Protein AF-A0A6M3L999-F1 (afdb_monomer_lite)

Radius of gyration: 20.75 Å; chains: 1; bounding box: 39×23×71 Å

Secondary structure (DSSP, 8-state):
--PPPHHHHHHHHHHHHHHHHT-------SS--TT-EEEEE-SS-EEEEEEEEEETTEEEEPTTT-EEEEE-SSHHHHHHH---SEEEE-SS-EEEEGGG--EEEE--S----S--

Sequence (116 aa):
MFSLSEETKNNLITSILQDTLSKPSNKTHPYFVVGKSYFFRNITFHLIGTIAAIDENGITLQAGTVSYVANSGRFMQSIDDGILNEVEPVKTSAYINLNALVDAFEWCHPLPRKQQ

Structure (mmCIF, N/CA/C/O backbone):
data_AF-A0A6M3L999-F1
#
_entry.id   AF-A0A6M3L999-F1
#
loop_
_atom_site.group_PDB
_atom_site.id
_atom_site.type_symbol
_atom_site.label_atom_id
_atom_site.label_alt_id
_atom_site.label_comp_id
_atom_site.label_asym_id
_atom_site.label_entity_id
_atom_site.label_seq_id
_atom_site.pdbx_PDB_ins_code
_atom_site.Cartn_x
_atom_site.Cartn_y
_atom_site.Cartn_z
_atom_site.occupancy
_atom_site.B_iso_or_equiv
_atom_site.auth_seq_id
_atom_site.auth_comp_id
_atom_site.auth_asym_id
_atom_site.auth_atom_id
_atom_site.pdbx_PDB_model_num
ATOM 1 N N . MET A 1 1 ? -9.825 4.143 55.193 1.00 55.12 1 MET A N 1
ATOM 2 C CA . MET A 1 1 ? -9.974 3.221 54.047 1.00 55.12 1 MET A CA 1
ATOM 3 C C . MET A 1 1 ? -11.283 3.594 53.367 1.00 55.12 1 MET A C 1
ATOM 5 O O . MET A 1 1 ? -12.321 3.420 53.986 1.00 55.12 1 MET A O 1
ATOM 9 N N . PHE A 1 2 ? -11.254 4.241 52.199 1.00 62.12 2 PHE A N 1
ATOM 10 C CA . PHE A 1 2 ? -12.486 4.643 51.508 1.00 62.12 2 PHE A CA 1
ATOM 11 C C . PHE A 1 2 ? -13.043 3.434 50.748 1.00 62.12 2 PHE A C 1
ATOM 13 O O . PHE A 1 2 ? -12.422 2.979 49.791 1.00 62.12 2 PHE A O 1
ATOM 20 N N . SER A 1 3 ? -14.180 2.888 51.190 1.00 78.88 3 SER A N 1
ATOM 21 C CA . SER A 1 3 ? -14.921 1.887 50.420 1.00 78.88 3 SER A CA 1
ATOM 22 C C . SER A 1 3 ? -15.878 2.596 49.471 1.00 78.88 3 SER A C 1
ATOM 24 O O . SER A 1 3 ? -16.723 3.376 49.909 1.00 78.88 3 SER A O 1
ATOM 26 N N . LEU A 1 4 ? -15.759 2.318 48.178 1.00 82.50 4 LEU A N 1
ATOM 27 C CA . LEU A 1 4 ? -16.751 2.751 47.199 1.00 82.50 4 LEU A CA 1
ATOM 28 C C . LEU A 1 4 ? -18.099 2.082 47.492 1.00 82.50 4 LEU A C 1
ATOM 30 O O . LEU A 1 4 ? -18.128 0.927 47.932 1.00 82.50 4 LEU A O 1
ATOM 34 N N . SER A 1 5 ? -19.196 2.792 47.220 1.00 89.88 5 SER A N 1
ATOM 35 C CA . SER A 1 5 ? -20.529 2.190 47.230 1.00 89.88 5 SER A CA 1
ATOM 36 C C . SER A 1 5 ? -20.623 1.110 46.149 1.00 89.88 5 SER A C 1
ATOM 38 O O . SER A 1 5 ? -19.939 1.171 45.123 1.00 89.88 5 SER A O 1
ATOM 40 N N . GLU A 1 6 ? -21.480 0.118 46.376 1.00 90.25 6 GLU A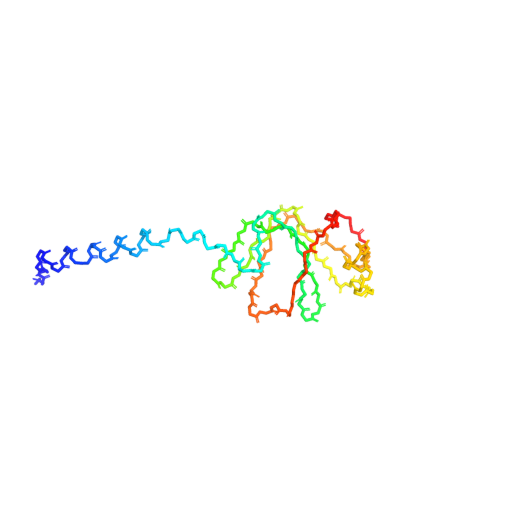 N 1
ATOM 41 C CA . GLU A 1 6 ? -21.744 -0.939 45.391 1.00 90.25 6 GLU A CA 1
ATOM 42 C C . GLU A 1 6 ? -22.253 -0.365 44.063 1.00 90.25 6 GLU A C 1
ATOM 44 O O . GLU A 1 6 ? -21.863 -0.823 42.995 1.00 90.25 6 GLU A O 1
ATOM 49 N N . GLU A 1 7 ? -23.030 0.715 44.116 1.00 90.69 7 GLU A N 1
ATOM 50 C CA . GLU A 1 7 ? -23.482 1.442 42.929 1.00 90.69 7 GLU A CA 1
ATOM 51 C C . GLU A 1 7 ? -22.311 2.014 42.117 1.00 90.69 7 GLU A C 1
ATOM 53 O O . GLU A 1 7 ? -22.235 1.808 40.906 1.00 90.69 7 GLU A O 1
ATOM 58 N N . THR A 1 8 ? -21.338 2.652 42.775 1.00 90.69 8 THR A N 1
ATOM 59 C CA . THR A 1 8 ? -20.157 3.194 42.089 1.00 90.69 8 THR A CA 1
ATOM 60 C C . THR A 1 8 ? -19.299 2.087 41.482 1.00 90.69 8 THR A C 1
ATOM 62 O O . THR A 1 8 ? -18.801 2.243 40.367 1.00 90.69 8 THR A O 1
ATOM 65 N N . LYS A 1 9 ? -19.151 0.946 42.170 1.00 90.44 9 LYS A N 1
ATOM 66 C CA . LYS A 1 9 ? -18.442 -0.223 41.623 1.00 90.44 9 LYS A CA 1
ATOM 67 C C . LYS A 1 9 ? -19.154 -0.780 40.390 1.00 90.44 9 LYS A C 1
ATOM 69 O O . LYS A 1 9 ? -18.500 -1.028 39.381 1.00 90.44 9 LYS A O 1
ATOM 74 N N . ASN A 1 10 ? -20.477 -0.914 40.441 1.00 90.31 10 ASN A N 1
ATOM 75 C CA . ASN A 1 10 ? -21.277 -1.427 39.328 1.00 90.31 10 ASN A CA 1
ATOM 76 C C . ASN A 1 10 ? -21.241 -0.494 38.111 1.00 90.31 10 ASN A C 1
ATOM 78 O O . ASN A 1 10 ? -21.110 -0.963 36.979 1.00 90.31 10 ASN A O 1
ATOM 82 N N . ASN A 1 11 ? -21.272 0.821 38.332 1.00 91.88 11 ASN A N 1
ATOM 83 C CA . ASN A 1 11 ? -21.157 1.811 37.262 1.00 91.88 11 ASN A CA 1
ATOM 84 C C . ASN A 1 11 ? -19.769 1.782 36.601 1.00 91.88 11 ASN A C 1
ATOM 86 O O . ASN A 1 11 ? -19.669 1.824 35.376 1.00 91.88 11 ASN A O 1
ATOM 90 N N . LEU A 1 12 ? -18.699 1.635 37.393 1.00 89.31 12 LEU A N 1
ATOM 91 C CA . LEU A 1 12 ? -17.333 1.468 36.882 1.00 89.31 12 LEU A CA 1
ATOM 92 C C . LEU A 1 12 ? -17.184 0.186 36.058 1.00 89.31 12 LEU A C 1
ATOM 94 O O . LEU A 1 12 ? -16.651 0.231 34.953 1.00 89.31 12 LEU A O 1
ATOM 98 N N . ILE A 1 13 ? -17.688 -0.943 36.564 1.00 88.50 13 ILE A N 1
ATOM 99 C CA . ILE A 1 13 ? -17.656 -2.227 35.851 1.00 88.50 13 ILE A CA 1
ATOM 100 C C . ILE A 1 13 ? -18.415 -2.119 34.525 1.00 88.50 13 ILE A C 1
ATOM 102 O O . ILE A 1 13 ? -17.908 -2.552 33.496 1.00 88.50 13 ILE A O 1
ATOM 106 N N . THR A 1 14 ? -19.596 -1.501 34.530 1.00 87.81 14 THR A N 1
ATOM 107 C CA . THR A 1 14 ? -20.416 -1.328 33.321 1.00 87.81 14 THR A CA 1
ATOM 108 C C . THR A 1 14 ? -19.706 -0.472 32.275 1.00 87.81 14 THR A C 1
ATOM 110 O O . THR A 1 14 ? -19.679 -0.848 31.107 1.00 87.81 14 THR A O 1
ATOM 113 N N . SER A 1 15 ? -19.081 0.630 32.696 1.00 83.88 15 SER A N 1
ATOM 114 C CA . SER A 1 15 ? -18.299 1.508 31.819 1.00 83.88 15 SER A CA 1
ATOM 115 C C . SER A 1 15 ? -17.100 0.777 31.199 1.00 83.88 15 SER A C 1
ATOM 117 O O . SER A 1 15 ? -16.945 0.755 29.981 1.00 83.88 15 SER A O 1
ATOM 119 N N . ILE A 1 16 ? -16.317 0.063 32.016 1.00 85.62 16 ILE A N 1
ATOM 120 C CA . ILE A 1 16 ? -15.165 -0.721 31.541 1.00 85.62 16 ILE A CA 1
ATOM 121 C C . ILE A 1 16 ? -15.614 -1.809 30.561 1.00 85.62 16 ILE A C 1
ATOM 123 O O . ILE A 1 16 ? -14.974 -2.016 29.531 1.00 85.62 16 ILE A O 1
ATOM 127 N N . LEU A 1 17 ? -16.715 -2.505 30.851 1.00 85.00 17 LEU A N 1
ATOM 128 C CA . LEU A 1 17 ? -17.259 -3.520 29.953 1.00 85.00 17 LEU A CA 1
ATOM 129 C C . LEU A 1 17 ? -17.755 -2.904 28.642 1.00 85.00 17 LEU A C 1
ATOM 131 O O . LEU A 1 17 ? -17.499 -3.475 27.589 1.00 85.00 17 LEU A O 1
ATOM 135 N N . GLN A 1 18 ? -18.408 -1.741 28.671 1.00 80.50 18 GLN A N 1
ATOM 136 C CA . GLN A 1 18 ? -18.837 -1.039 27.458 1.00 80.50 18 GLN A CA 1
ATOM 137 C C . GLN A 1 18 ? -17.648 -0.605 26.597 1.00 80.50 18 GLN A C 1
ATOM 139 O O . GLN A 1 18 ? -17.672 -0.848 25.393 1.00 80.50 18 GLN A O 1
ATOM 144 N N . ASP A 1 19 ? -16.583 -0.063 27.185 1.00 77.69 19 ASP A N 1
ATOM 145 C CA . ASP A 1 19 ? -15.356 0.303 26.463 1.00 77.69 19 ASP A CA 1
ATOM 146 C C . ASP A 1 19 ? -14.624 -0.925 25.900 1.00 77.69 19 ASP A C 1
ATOM 148 O O . ASP A 1 19 ? -14.132 -0.913 24.771 1.00 77.69 19 ASP A O 1
ATOM 152 N N . THR A 1 20 ? -14.592 -2.025 26.657 1.00 72.31 20 THR A N 1
ATOM 153 C CA . THR A 1 20 ? -13.923 -3.264 26.231 1.00 72.31 20 THR A CA 1
ATOM 154 C C . THR A 1 20 ? -14.708 -3.978 25.125 1.00 72.31 20 THR A C 1
ATOM 156 O O . THR A 1 20 ? -14.117 -4.512 24.190 1.00 72.31 20 THR A O 1
ATOM 159 N N . LEU A 1 21 ? -16.043 -3.974 25.199 1.00 69.88 21 LEU A N 1
ATOM 160 C CA . LEU A 1 21 ? -16.924 -4.650 24.240 1.00 69.88 21 LEU A CA 1
ATOM 161 C C . LEU A 1 21 ? -17.238 -3.799 22.999 1.00 69.88 21 LEU A C 1
ATOM 163 O O . LEU A 1 21 ? -17.647 -4.347 21.977 1.00 69.88 21 LEU A O 1
ATOM 167 N N . SER A 1 22 ? -17.025 -2.481 23.046 1.00 60.34 22 SER A N 1
ATOM 168 C CA . SER A 1 22 ? -17.218 -1.583 21.897 1.00 60.34 22 SER A CA 1
ATOM 169 C C . SER A 1 22 ? -16.059 -1.592 20.888 1.00 60.34 22 SER A C 1
ATOM 171 O O . SER A 1 22 ? -16.192 -1.022 19.802 1.00 60.34 22 SER A O 1
ATOM 173 N N . LYS A 1 23 ? -14.958 -2.308 21.165 1.00 58.25 23 LYS A N 1
ATOM 174 C CA . LYS A 1 23 ? -13.932 -2.651 20.164 1.00 58.25 23 LYS A CA 1
ATOM 175 C C . LYS A 1 23 ? -14.055 -4.123 19.758 1.00 58.25 23 LYS A C 1
ATOM 177 O O . LYS A 1 23 ? -13.346 -4.991 20.254 1.00 58.25 23 LYS A O 1
ATOM 182 N N . PRO A 1 24 ? -14.937 -4.388 18.789 1.00 46.09 24 PRO A N 1
ATOM 183 C CA . PRO A 1 24 ? -14.427 -4.665 17.457 1.00 46.09 24 PRO A C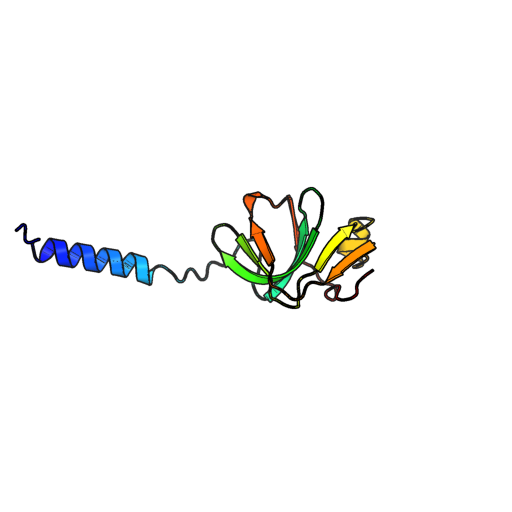A 1
ATOM 184 C C . PRO A 1 24 ? -15.165 -3.774 16.468 1.00 46.09 24 PRO A C 1
ATOM 186 O O . PRO A 1 24 ? -16.243 -4.101 15.971 1.00 46.09 24 PRO A O 1
ATOM 189 N N . SER A 1 25 ? -14.580 -2.619 16.162 1.00 49.59 25 SER A N 1
ATOM 190 C CA . SER A 1 25 ? -15.084 -1.838 15.049 1.00 49.59 25 SER A CA 1
ATOM 191 C C . SER A 1 25 ? -14.661 -2.578 13.782 1.00 49.59 25 SER A C 1
ATOM 193 O O . SER A 1 25 ? -13.538 -2.420 13.308 1.00 49.59 25 SER A O 1
ATOM 195 N N . ASN A 1 26 ? -15.558 -3.393 13.232 1.00 49.34 26 ASN A N 1
ATOM 196 C CA . ASN A 1 26 ? -15.484 -3.867 11.851 1.00 49.34 26 ASN A CA 1
ATOM 197 C C . ASN A 1 26 ? -15.768 -2.667 10.920 1.00 49.34 26 ASN A C 1
ATOM 199 O O . ASN A 1 26 ? -16.692 -2.672 10.110 1.00 49.34 26 ASN A O 1
ATOM 203 N N . LYS A 1 27 ? -15.047 -1.561 11.151 1.00 54.84 27 LYS A N 1
ATOM 204 C CA . LYS A 1 27 ? -15.142 -0.321 10.399 1.00 54.84 27 LYS A CA 1
ATOM 205 C C . LYS A 1 27 ? -14.501 -0.622 9.063 1.00 54.84 27 LYS A C 1
ATOM 207 O O . LYS A 1 27 ? -13.282 -0.655 8.930 1.00 54.84 27 LYS A O 1
ATOM 212 N N . THR A 1 28 ? -15.347 -0.853 8.074 1.00 71.50 28 THR A N 1
ATOM 213 C CA . THR A 1 28 ? -14.956 -0.730 6.678 1.00 71.50 28 THR A CA 1
ATOM 214 C C . THR A 1 28 ? -14.338 0.656 6.500 1.00 71.50 28 THR A C 1
ATOM 216 O O . THR A 1 28 ? -15.005 1.665 6.745 1.00 71.50 28 THR A O 1
ATOM 219 N N . HIS A 1 29 ? -13.059 0.720 6.143 1.00 87.38 29 HIS A N 1
ATOM 220 C CA . HIS A 1 29 ? -12.407 1.989 5.851 1.00 87.38 29 HIS A CA 1
ATOM 221 C C . HIS A 1 29 ? -12.909 2.492 4.488 1.00 87.38 29 HIS A C 1
ATOM 223 O O . HIS A 1 29 ? -12.967 1.700 3.547 1.00 87.38 29 HIS A O 1
ATOM 229 N N . PRO A 1 30 ? -13.265 3.780 4.333 1.00 89.56 30 PRO A N 1
ATOM 230 C CA . PRO A 1 30 ? -13.921 4.273 3.116 1.00 89.56 30 PRO A CA 1
ATOM 231 C C . PRO A 1 30 ? -13.070 4.116 1.848 1.00 89.56 30 PRO A C 1
ATOM 233 O O . PRO A 1 30 ? -13.618 4.020 0.755 1.00 89.56 30 PRO A O 1
ATOM 236 N N . TYR A 1 31 ? -11.742 4.077 1.992 1.00 92.62 31 TYR A N 1
ATOM 237 C CA . TYR A 1 31 ? -10.800 4.019 0.867 1.00 92.62 31 TYR A CA 1
ATOM 238 C C . TYR A 1 31 ? -10.050 2.687 0.743 1.00 92.62 31 TYR A C 1
ATOM 240 O O . TYR A 1 31 ? -9.478 2.399 -0.305 1.00 92.62 31 TYR A O 1
ATOM 248 N N . PHE A 1 32 ? -10.020 1.877 1.806 1.00 96.00 32 PHE A N 1
ATOM 249 C CA . PHE A 1 32 ? -9.094 0.748 1.915 1.00 96.00 32 PHE A CA 1
ATOM 250 C C . PHE A 1 32 ? -9.811 -0.526 2.336 1.00 96.00 32 PHE A C 1
ATOM 252 O O . PHE A 1 32 ? -10.663 -0.511 3.222 1.00 96.00 32 PHE A O 1
ATOM 259 N N . VAL A 1 33 ? -9.422 -1.642 1.723 1.00 96.19 33 VAL A N 1
ATOM 260 C CA . VAL A 1 33 ? -9.998 -2.961 1.991 1.00 96.19 33 VAL A CA 1
ATOM 261 C C . VAL A 1 33 ? -8.889 -3.923 2.409 1.00 96.19 33 VAL A C 1
ATOM 263 O O . VAL A 1 33 ? -7.897 -4.087 1.698 1.00 96.19 33 VAL A O 1
ATOM 266 N N . VAL A 1 34 ? -9.059 -4.574 3.562 1.00 97.00 34 VAL A N 1
ATOM 267 C CA . VAL A 1 34 ? -8.159 -5.646 4.019 1.00 97.00 34 VAL A CA 1
ATOM 268 C C . VAL A 1 34 ? -8.133 -6.771 2.980 1.00 97.00 34 VAL A C 1
ATOM 270 O O . VAL A 1 34 ? -9.171 -7.167 2.455 1.00 97.00 34 VAL A O 1
ATOM 273 N N . GLY A 1 35 ? -6.942 -7.277 2.668 1.00 97.56 35 GLY A N 1
ATOM 274 C CA . GLY A 1 35 ? -6.711 -8.302 1.650 1.00 97.56 35 GLY A CA 1
ATOM 275 C C . GLY A 1 35 ? -6.483 -7.764 0.233 1.00 97.56 35 GLY A C 1
ATOM 276 O O . GLY A 1 35 ? -6.024 -8.523 -0.617 1.00 97.56 35 GLY A O 1
ATOM 277 N N . LYS A 1 36 ? -6.730 -6.472 -0.031 1.00 98.25 36 LYS A N 1
ATOM 278 C CA . LYS A 1 36 ? -6.365 -5.827 -1.302 1.00 98.25 36 LYS A CA 1
ATOM 279 C C . LYS A 1 36 ? -4.957 -5.237 -1.263 1.00 98.25 36 LYS A C 1
ATOM 281 O O . LYS A 1 36 ? -4.450 -4.873 -0.198 1.00 98.25 36 LYS A O 1
ATOM 286 N N . SER A 1 37 ? -4.339 -5.133 -2.436 1.00 98.69 37 SER A N 1
ATOM 287 C CA . SER A 1 37 ? -3.038 -4.490 -2.623 1.00 98.69 37 SER A CA 1
ATOM 288 C C . SER A 1 37 ? -3.194 -3.049 -3.094 1.00 98.69 37 SER A C 1
ATOM 290 O O . SER A 1 37 ? -4.101 -2.731 -3.860 1.00 98.69 37 SER A O 1
ATOM 292 N N . TYR A 1 38 ? -2.296 -2.179 -2.642 1.00 98.75 38 TYR A N 1
ATOM 293 C CA . TYR A 1 38 ? -2.310 -0.756 -2.977 1.00 98.75 38 TYR A CA 1
ATOM 294 C C . TYR A 1 38 ? -0.895 -0.234 -3.217 1.00 98.75 38 TYR A C 1
ATOM 296 O O . TYR A 1 38 ? 0.070 -0.756 -2.656 1.00 98.75 38 TYR A O 1
ATOM 304 N N . PHE A 1 39 ? -0.805 0.812 -4.035 1.00 98.62 39 PHE A N 1
ATOM 305 C CA . PHE A 1 39 ? 0.358 1.661 -4.249 1.00 98.62 39 PHE A CA 1
ATOM 306 C C . PHE A 1 39 ? 0.210 2.918 -3.390 1.00 98.62 39 PHE A C 1
ATOM 308 O O . PHE A 1 39 ? -0.653 3.753 -3.655 1.00 98.62 39 PHE A O 1
ATOM 315 N N . PHE A 1 40 ? 1.034 3.050 -2.356 1.00 98.50 40 PHE A N 1
ATOM 316 C CA . PHE A 1 40 ? 1.009 4.150 -1.395 1.00 98.50 40 PHE A CA 1
ATOM 317 C C . PHE A 1 40 ? 2.120 5.145 -1.704 1.00 98.50 40 PHE A C 1
ATOM 319 O O . PHE A 1 40 ? 3.293 4.759 -1.730 1.00 98.50 40 PHE A O 1
ATOM 326 N N . ARG A 1 41 ? 1.777 6.421 -1.901 1.00 97.50 41 ARG A N 1
ATOM 327 C CA . ARG A 1 41 ? 2.762 7.472 -2.169 1.00 97.50 41 ARG A CA 1
ATOM 328 C C . ARG A 1 41 ? 3.116 8.237 -0.909 1.00 97.50 41 ARG A C 1
ATOM 330 O O . ARG A 1 41 ? 2.264 8.889 -0.309 1.00 97.50 41 ARG A O 1
ATOM 337 N N . ASN A 1 42 ? 4.400 8.212 -0.573 1.00 93.81 42 ASN A N 1
ATOM 338 C CA . ASN A 1 42 ? 5.004 9.137 0.375 1.00 93.81 42 ASN A CA 1
ATOM 339 C C . ASN A 1 42 ? 5.806 10.195 -0.401 1.00 93.81 42 ASN A C 1
ATOM 341 O O . ASN A 1 42 ? 5.909 10.142 -1.625 1.00 93.81 42 ASN A O 1
ATOM 345 N N . ILE A 1 43 ? 6.385 11.169 0.304 1.00 92.25 43 ILE A N 1
ATOM 346 C CA . ILE A 1 43 ? 7.042 12.324 -0.335 1.00 92.25 43 ILE A CA 1
ATOM 347 C C . ILE A 1 43 ? 8.210 11.903 -1.245 1.00 92.25 43 ILE A C 1
ATOM 349 O O . ILE A 1 43 ? 8.369 12.461 -2.327 1.00 92.25 43 ILE A O 1
ATOM 353 N N . THR A 1 44 ? 9.030 10.938 -0.822 1.00 93.38 44 THR A N 1
ATOM 354 C CA . THR A 1 44 ? 10.276 10.574 -1.527 1.00 93.38 44 THR A CA 1
ATOM 355 C C . THR A 1 44 ? 10.325 9.135 -2.033 1.00 93.38 44 THR A C 1
ATOM 357 O O . THR A 1 44 ? 11.311 8.753 -2.651 1.00 93.38 44 THR A O 1
ATOM 360 N N . PHE A 1 45 ? 9.300 8.325 -1.764 1.00 96.00 45 PHE A N 1
ATOM 361 C CA . PHE A 1 45 ? 9.258 6.911 -2.137 1.00 96.00 45 PHE A CA 1
ATOM 362 C C . PHE A 1 45 ? 7.823 6.388 -2.118 1.00 96.00 45 PHE A C 1
ATOM 364 O O . PHE A 1 45 ? 6.895 7.069 -1.671 1.00 96.00 45 PHE A O 1
ATOM 371 N N . HIS A 1 46 ? 7.655 5.139 -2.541 1.00 97.94 46 HIS A N 1
ATOM 372 C CA . HIS A 1 46 ? 6.372 4.456 -2.522 1.00 97.94 46 HIS A CA 1
ATOM 373 C C . HIS A 1 46 ? 6.475 3.105 -1.821 1.00 97.94 46 HIS A C 1
ATOM 375 O O . HIS A 1 46 ? 7.543 2.489 -1.757 1.00 97.94 46 HIS A O 1
ATOM 381 N N . LEU A 1 47 ? 5.345 2.636 -1.305 1.00 98.50 47 LEU A N 1
ATOM 382 C CA . LEU A 1 47 ? 5.186 1.269 -0.824 1.00 98.50 47 LEU A CA 1
ATOM 383 C C . LEU A 1 47 ? 4.103 0.584 -1.640 1.00 98.50 47 LEU A C 1
ATOM 385 O O . LEU A 1 47 ? 3.055 1.168 -1.901 1.00 98.50 47 LEU A O 1
ATOM 389 N N . ILE A 1 48 ? 4.337 -0.671 -1.997 1.00 98.75 48 ILE A N 1
ATOM 390 C CA . ILE A 1 48 ? 3.308 -1.548 -2.552 1.00 98.75 48 ILE A CA 1
ATOM 391 C C . ILE A 1 48 ? 3.164 -2.740 -1.623 1.00 98.75 48 ILE A C 1
ATOM 393 O O . ILE A 1 48 ? 4.164 -3.317 -1.203 1.00 98.75 48 ILE A O 1
ATOM 397 N N . GLY A 1 49 ? 1.937 -3.127 -1.298 1.00 98.69 49 GLY A N 1
ATOM 398 C CA . GLY A 1 49 ? 1.693 -4.340 -0.526 1.00 98.69 49 GLY A CA 1
ATOM 399 C C . GLY A 1 49 ? 0.220 -4.583 -0.255 1.00 98.69 49 GLY A C 1
ATOM 400 O O . GLY A 1 49 ? -0.627 -3.734 -0.535 1.00 98.69 49 GLY A O 1
ATOM 401 N N . THR A 1 50 ? -0.073 -5.760 0.290 1.00 98.75 50 THR A N 1
ATOM 402 C CA . THR A 1 50 ? -1.428 -6.176 0.659 1.00 98.75 50 THR A CA 1
ATOM 403 C C . THR A 1 50 ? -1.754 -5.717 2.069 1.00 98.75 50 THR A C 1
ATOM 405 O O . THR A 1 50 ? -0.966 -5.936 2.986 1.00 98.75 50 THR A O 1
ATOM 408 N N . ILE A 1 51 ? -2.919 -5.106 2.266 1.00 98.44 51 ILE A N 1
ATOM 409 C CA . ILE A 1 51 ? -3.368 -4.661 3.587 1.00 98.44 51 ILE A CA 1
ATOM 410 C C . ILE A 1 51 ? -3.728 -5.875 4.449 1.00 98.44 51 ILE A C 1
ATOM 412 O O . ILE A 1 51 ? -4.602 -6.657 4.088 1.00 98.44 51 ILE A O 1
ATOM 416 N N . ALA A 1 52 ? -3.092 -6.001 5.611 1.00 97.94 52 ALA A N 1
ATOM 417 C CA . ALA A 1 52 ? -3.408 -7.003 6.627 1.00 97.94 52 ALA A CA 1
ATOM 418 C C . ALA A 1 52 ? -4.379 -6.474 7.694 1.00 97.94 52 ALA A C 1
ATOM 420 O O . ALA A 1 52 ? -5.216 -7.226 8.184 1.00 97.94 52 ALA A O 1
ATOM 421 N N . ALA A 1 53 ? -4.268 -5.194 8.057 1.00 96.62 53 ALA A N 1
ATOM 422 C CA . ALA A 1 53 ? -5.125 -4.547 9.048 1.00 96.62 53 ALA A CA 1
ATOM 423 C C . ALA A 1 53 ? -5.192 -3.035 8.806 1.00 96.62 53 ALA A C 1
ATOM 425 O O . ALA A 1 53 ? -4.272 -2.448 8.226 1.00 96.62 53 ALA A O 1
ATOM 426 N N . ILE A 1 54 ? -6.282 -2.422 9.262 1.00 95.31 54 ILE A N 1
ATOM 427 C CA . ILE A 1 54 ? -6.503 -0.978 9.221 1.00 95.31 54 ILE A CA 1
ATOM 428 C C . ILE A 1 54 ? -6.933 -0.552 10.619 1.00 95.31 54 ILE A C 1
ATOM 430 O O . ILE A 1 54 ? -7.928 -1.056 11.136 1.00 95.31 54 ILE A O 1
ATOM 434 N N . ASP A 1 55 ? -6.198 0.398 11.180 1.00 91.31 55 ASP A N 1
ATOM 435 C CA . ASP A 1 55 ? -6.468 0.992 12.483 1.00 91.31 55 ASP A CA 1
ATOM 436 C C . ASP A 1 55 ? -6.803 2.481 12.312 1.00 91.31 55 ASP A C 1
ATOM 438 O O . ASP A 1 55 ? -6.696 3.042 11.222 1.00 91.31 55 ASP A O 1
ATOM 442 N N . GLU A 1 56 ? -7.175 3.157 13.401 1.00 87.62 56 GLU A N 1
ATOM 443 C CA . GLU A 1 56 ? -7.594 4.571 13.381 1.00 87.62 56 GLU A CA 1
ATOM 444 C C . GLU A 1 56 ? -6.559 5.516 12.746 1.00 87.62 56 GLU A C 1
ATOM 446 O O . GLU A 1 56 ? -6.936 6.501 12.119 1.00 87.62 56 GLU A O 1
ATOM 451 N N . ASN A 1 57 ? -5.264 5.210 12.886 1.00 89.50 57 ASN A N 1
ATOM 452 C CA . ASN A 1 57 ? -4.169 6.088 12.460 1.00 89.50 57 ASN A CA 1
ATOM 453 C C . ASN A 1 57 ? -3.260 5.472 11.389 1.00 89.50 57 ASN A C 1
ATOM 455 O O . ASN A 1 57 ? -2.271 6.095 10.991 1.00 89.50 57 ASN A O 1
ATOM 459 N N . GLY A 1 58 ? -3.533 4.246 10.941 1.00 94.81 58 GLY A N 1
ATOM 460 C CA . GLY A 1 58 ? -2.560 3.546 10.120 1.00 94.81 58 GLY A CA 1
ATOM 461 C C . GLY A 1 58 ? -3.042 2.291 9.422 1.00 94.81 58 GLY A C 1
ATOM 462 O O . GLY A 1 58 ? -4.131 1.776 9.657 1.00 94.81 58 GLY A O 1
ATOM 463 N N . ILE A 1 59 ? -2.171 1.804 8.545 1.00 97.25 59 ILE A N 1
ATOM 464 C CA . ILE A 1 59 ? -2.358 0.590 7.757 1.00 97.25 59 ILE A CA 1
ATOM 465 C C . ILE A 1 59 ? -1.186 -0.339 8.037 1.00 97.25 59 ILE A C 1
ATOM 467 O O . ILE A 1 59 ? -0.028 0.075 7.963 1.00 97.25 59 ILE A O 1
ATOM 471 N N . THR A 1 60 ? -1.486 -1.607 8.297 1.00 98.19 60 THR A N 1
ATOM 472 C CA . THR A 1 60 ? -0.482 -2.671 8.339 1.00 98.19 60 THR A CA 1
ATOM 473 C C . THR A 1 60 ? -0.487 -3.419 7.016 1.00 98.19 60 THR A C 1
ATOM 475 O O . THR A 1 60 ? -1.528 -3.922 6.592 1.00 98.19 60 THR A O 1
ATOM 478 N N . LEU A 1 61 ? 0.677 -3.539 6.382 1.00 98.56 61 LEU A N 1
ATOM 479 C CA . LEU A 1 61 ? 0.883 -4.367 5.199 1.00 98.56 61 LEU A CA 1
ATOM 480 C C . LEU A 1 61 ? 1.392 -5.757 5.586 1.00 98.56 61 LEU A C 1
ATOM 482 O O . LEU A 1 61 ? 2.247 -5.903 6.460 1.00 98.56 61 LEU A O 1
ATOM 486 N N . GLN A 1 62 ? 0.880 -6.778 4.906 1.00 98.62 62 GLN A N 1
ATOM 487 C CA . GLN A 1 62 ? 1.183 -8.179 5.157 1.00 98.62 62 GLN A CA 1
ATOM 488 C C . GLN A 1 62 ? 2.646 -8.506 4.834 1.00 98.62 62 GLN A C 1
ATOM 490 O O . GLN A 1 62 ? 3.125 -8.254 3.722 1.00 98.62 62 GLN A O 1
ATOM 495 N N . ALA A 1 63 ? 3.335 -9.151 5.776 1.00 98.44 63 ALA A N 1
ATOM 496 C CA . ALA A 1 63 ? 4.671 -9.699 5.566 1.00 98.44 63 ALA A CA 1
ATOM 497 C C . ALA A 1 63 ? 4.755 -10.549 4.285 1.00 98.44 63 ALA A C 1
ATOM 499 O O . ALA A 1 63 ? 3.843 -11.303 3.947 1.00 98.44 63 ALA A O 1
ATOM 500 N N . GLY A 1 64 ? 5.860 -10.413 3.552 1.00 97.56 64 GLY A N 1
ATOM 501 C CA . GLY A 1 64 ? 6.082 -11.110 2.283 1.00 97.56 64 GLY A CA 1
ATOM 502 C C . GLY A 1 64 ? 5.370 -10.508 1.066 1.00 97.56 64 GLY A C 1
ATOM 503 O O . GLY A 1 64 ? 5.670 -10.929 -0.050 1.00 97.56 64 GLY A O 1
ATOM 504 N N . THR A 1 65 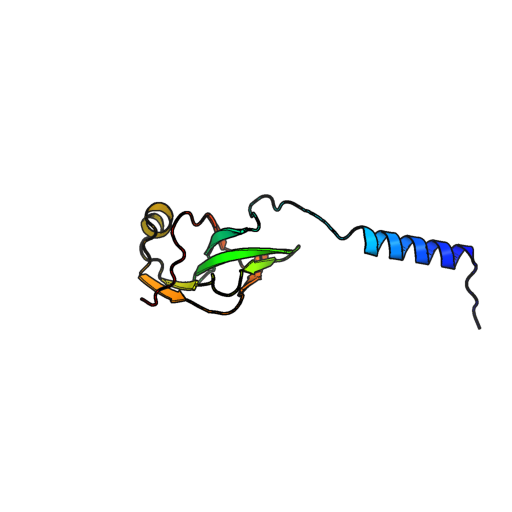? 4.501 -9.506 1.247 1.00 98.62 65 THR A N 1
ATOM 505 C CA . THR A 1 65 ? 3.832 -8.792 0.139 1.00 98.62 65 THR A CA 1
ATOM 506 C C . THR A 1 65 ? 4.442 -7.422 -0.155 1.00 98.62 65 THR A C 1
ATOM 508 O O . 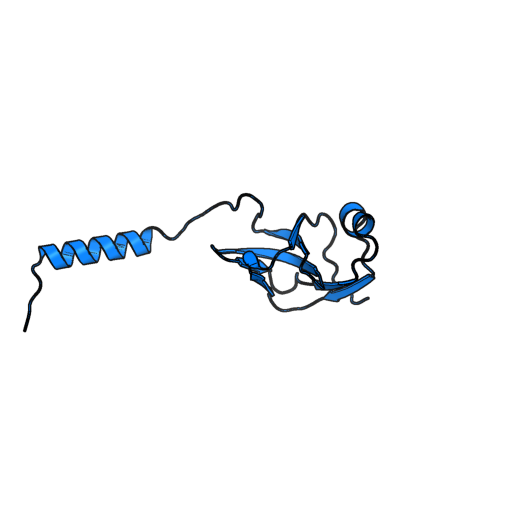THR A 1 65 ? 4.242 -6.883 -1.238 1.00 98.62 65 THR A O 1
ATOM 511 N N . VAL A 1 66 ? 5.206 -6.876 0.794 1.00 98.75 66 VAL A N 1
ATOM 512 C CA . VAL A 1 66 ? 5.652 -5.479 0.782 1.00 98.75 66 VAL A CA 1
ATOM 513 C C . VAL A 1 66 ? 6.859 -5.264 -0.120 1.00 98.75 66 VAL A C 1
ATOM 515 O O . VAL A 1 66 ? 7.873 -5.944 0.040 1.00 98.75 66 VAL A O 1
ATOM 518 N N . SER A 1 67 ? 6.801 -4.264 -0.989 1.00 98.75 67 SER A N 1
ATOM 519 C CA . SER A 1 67 ? 7.938 -3.782 -1.770 1.00 98.75 67 SER A CA 1
ATOM 520 C C . SER A 1 67 ? 8.113 -2.279 -1.585 1.00 98.75 67 SER A C 1
ATOM 522 O O . SER A 1 67 ? 7.157 -1.513 -1.715 1.00 98.75 67 SER A O 1
ATOM 524 N N . TYR A 1 68 ? 9.340 -1.872 -1.272 1.00 98.50 68 TYR A N 1
ATOM 525 C CA . TYR A 1 68 ? 9.769 -0.481 -1.315 1.00 98.50 68 TYR A CA 1
ATOM 526 C C . TYR A 1 68 ? 10.062 -0.102 -2.765 1.00 98.50 68 TYR A C 1
ATOM 528 O O . TYR A 1 68 ? 10.678 -0.877 -3.492 1.00 98.50 68 TYR A O 1
ATOM 536 N N . VAL A 1 69 ? 9.591 1.062 -3.200 1.00 98.44 69 VAL A N 1
ATOM 537 C CA . VAL A 1 69 ? 9.790 1.553 -4.566 1.00 98.44 69 VAL A CA 1
ATOM 538 C C . VAL A 1 69 ? 10.375 2.956 -4.496 1.00 98.44 69 VAL A C 1
ATOM 540 O O . VAL A 1 69 ? 9.647 3.933 -4.285 1.00 98.44 69 VAL A O 1
ATOM 543 N N . ALA A 1 70 ? 11.691 3.057 -4.678 1.00 97.62 70 ALA A N 1
ATOM 544 C CA . ALA A 1 70 ? 12.403 4.334 -4.658 1.00 97.62 70 ALA A CA 1
ATOM 545 C C . ALA A 1 70 ? 12.020 5.199 -5.869 1.00 97.62 70 ALA A C 1
ATOM 547 O O . ALA A 1 70 ? 11.859 6.412 -5.759 1.00 97.62 70 ALA A O 1
ATOM 548 N N . ASN A 1 71 ? 11.804 4.551 -7.018 1.00 97.12 71 ASN A N 1
ATOM 549 C CA . ASN A 1 71 ? 11.503 5.198 -8.286 1.00 97.12 71 ASN A CA 1
ATOM 550 C C . ASN A 1 71 ? 10.451 4.396 -9.057 1.00 97.12 71 ASN A C 1
ATOM 552 O O . ASN A 1 71 ? 10.693 3.277 -9.510 1.00 97.12 71 ASN A O 1
ATOM 556 N N . SER A 1 72 ? 9.269 4.980 -9.228 1.00 96.38 72 SER A N 1
ATOM 557 C CA . SER A 1 72 ? 8.185 4.381 -10.010 1.00 96.38 72 SER A CA 1
ATOM 558 C C . SER A 1 72 ? 8.334 4.630 -11.516 1.00 96.38 72 SER A C 1
ATOM 560 O O . SER A 1 72 ? 7.707 3.945 -12.314 1.00 96.38 72 SER A O 1
ATOM 562 N N . GLY A 1 73 ? 9.201 5.556 -11.934 1.00 96.25 73 GLY A N 1
ATOM 563 C CA . GLY A 1 73 ? 9.301 5.982 -13.324 1.00 96.25 73 GLY A CA 1
ATOM 564 C C . GLY A 1 73 ? 8.159 6.922 -13.705 1.00 96.25 73 GLY A C 1
ATOM 565 O O . GLY A 1 73 ? 7.903 7.923 -13.032 1.00 96.25 73 GLY A O 1
ATOM 566 N N . ARG A 1 74 ? 7.488 6.656 -14.830 1.00 97.31 74 ARG A N 1
ATOM 567 C CA . ARG A 1 74 ? 6.339 7.466 -15.253 1.00 97.31 74 ARG A CA 1
ATOM 568 C C . ARG A 1 74 ? 5.104 6.990 -14.508 1.00 97.31 74 ARG A C 1
ATOM 570 O O . ARG A 1 74 ? 4.619 5.900 -14.766 1.00 97.31 74 ARG A O 1
ATOM 577 N N . PHE A 1 75 ? 4.567 7.856 -13.654 1.00 96.19 75 PHE A N 1
ATOM 578 C CA . PHE A 1 75 ? 3.468 7.514 -12.752 1.00 96.19 75 PHE A CA 1
ATOM 579 C C . PHE A 1 75 ? 2.277 6.818 -13.433 1.00 96.19 75 PHE A C 1
ATOM 581 O O . PHE A 1 75 ? 1.815 5.799 -12.935 1.00 96.19 75 PHE A O 1
ATOM 588 N N . MET A 1 76 ? 1.821 7.321 -14.586 1.00 97.75 76 MET A N 1
ATOM 589 C CA . MET A 1 76 ? 0.732 6.686 -15.340 1.00 97.75 76 MET A CA 1
ATOM 590 C C . MET A 1 76 ? 1.078 5.241 -15.728 1.00 97.75 76 MET A C 1
ATOM 592 O O . MET A 1 76 ? 0.293 4.347 -15.460 1.00 97.75 76 MET A O 1
ATOM 596 N N . GLN A 1 77 ? 2.286 4.988 -16.237 1.00 98.38 77 GLN A N 1
ATOM 597 C CA . GLN A 1 77 ? 2.726 3.634 -16.601 1.00 98.38 77 GLN A CA 1
ATOM 598 C C . GLN A 1 77 ? 2.856 2.724 -15.372 1.00 98.38 77 GLN A C 1
ATOM 600 O O . GLN A 1 77 ? 2.624 1.523 -15.455 1.00 98.38 77 GLN A O 1
ATOM 605 N N . SER A 1 78 ? 3.207 3.279 -14.211 1.00 97.69 78 SER A N 1
ATOM 606 C CA . SER A 1 78 ? 3.223 2.513 -12.965 1.00 97.69 78 SER A CA 1
ATOM 607 C C . SER A 1 78 ? 1.830 2.044 -12.576 1.00 97.69 78 SER A C 1
ATOM 609 O O . SER A 1 78 ? 1.661 0.878 -12.237 1.00 97.69 78 SER A O 1
ATOM 611 N N . ILE A 1 79 ? 0.844 2.940 -12.610 1.00 98.31 79 ILE A N 1
ATOM 612 C CA . ILE A 1 79 ? -0.516 2.635 -12.162 1.00 98.31 79 ILE A CA 1
ATOM 613 C C . ILE A 1 79 ? -1.284 1.821 -13.205 1.00 98.31 79 ILE A C 1
ATOM 615 O O . ILE A 1 79 ? -1.881 0.806 -12.853 1.00 98.31 79 ILE A O 1
ATOM 619 N N . ASP A 1 80 ? -1.229 2.209 -14.476 1.00 98.31 80 ASP A N 1
ATOM 620 C CA . ASP A 1 80 ? -2.034 1.596 -15.533 1.00 98.31 80 ASP A CA 1
ATOM 621 C C . ASP A 1 80 ? -1.376 0.320 -16.085 1.00 98.31 80 ASP A C 1
ATOM 623 O O . ASP A 1 80 ? -2.072 -0.672 -16.300 1.00 98.31 80 ASP A O 1
ATOM 627 N N . ASP A 1 81 ? -0.042 0.300 -16.227 1.00 98.31 81 ASP A N 1
ATOM 628 C CA . ASP A 1 81 ? 0.698 -0.810 -16.858 1.00 98.31 81 ASP A CA 1
ATOM 629 C C . ASP A 1 81 ? 1.531 -1.656 -15.871 1.00 98.31 81 ASP A C 1
ATOM 631 O O . ASP A 1 81 ? 2.108 -2.676 -16.254 1.00 98.31 81 ASP A O 1
ATOM 635 N N . GLY A 1 82 ? 1.643 -1.247 -14.602 1.00 97.88 82 GLY A N 1
ATOM 636 C CA . GLY A 1 82 ? 2.408 -1.973 -13.582 1.00 97.88 82 GLY A CA 1
ATOM 637 C C . GLY A 1 82 ? 3.933 -1.845 -13.709 1.00 97.88 82 GLY A C 1
ATOM 638 O O . GLY A 1 82 ? 4.669 -2.634 -13.112 1.00 97.88 82 GLY A O 1
ATOM 639 N N . ILE A 1 83 ? 4.428 -0.874 -14.486 1.00 97.94 83 ILE A N 1
ATOM 640 C CA . ILE A 1 83 ? 5.858 -0.707 -14.792 1.00 97.94 83 ILE A CA 1
ATOM 641 C C . ILE A 1 83 ? 6.544 0.164 -13.727 1.00 97.94 83 ILE A C 1
ATOM 643 O O . ILE A 1 83 ? 6.151 1.305 -13.485 1.00 97.94 83 ILE A O 1
ATOM 647 N N . LEU A 1 84 ? 7.605 -0.364 -13.108 1.00 98.12 84 LEU A N 1
ATOM 648 C CA . LEU A 1 84 ? 8.378 0.286 -12.039 1.00 98.12 84 LEU A CA 1
ATOM 649 C C . LEU A 1 84 ? 9.877 0.270 -12.364 1.00 98.12 84 LEU A C 1
ATOM 651 O O . LEU A 1 84 ? 10.339 -0.657 -13.026 1.00 98.12 84 LEU A O 1
ATOM 655 N N . ASN A 1 85 ? 10.642 1.246 -11.864 1.00 97.50 85 ASN A N 1
ATOM 656 C CA . ASN A 1 85 ? 12.079 1.347 -12.141 1.00 97.50 85 ASN A CA 1
ATOM 657 C C . ASN A 1 85 ? 12.948 0.750 -11.030 1.00 97.50 85 ASN A C 1
ATOM 659 O O . ASN A 1 85 ? 13.730 -0.140 -11.323 1.00 97.50 85 ASN A O 1
ATOM 663 N N . GLU A 1 86 ? 12.807 1.225 -9.787 1.00 98.19 86 GLU A N 1
ATOM 664 C CA . GLU A 1 86 ? 13.652 0.813 -8.652 1.00 98.19 86 GLU A CA 1
ATOM 665 C C . GLU A 1 86 ? 12.785 0.183 -7.562 1.00 98.19 86 GLU A C 1
ATOM 667 O O . GLU A 1 86 ? 12.008 0.880 -6.898 1.00 98.19 86 GLU A O 1
ATOM 672 N N . VAL A 1 87 ? 12.897 -1.136 -7.399 1.00 98.56 87 VAL A N 1
ATOM 673 C CA . VAL A 1 87 ? 12.055 -1.948 -6.514 1.00 98.56 87 VAL A CA 1
ATOM 674 C C . VAL A 1 87 ? 12.913 -2.789 -5.574 1.00 98.56 87 VAL A C 1
ATOM 676 O O . VAL A 1 87 ? 13.761 -3.570 -5.998 1.00 98.56 87 VAL A O 1
ATOM 679 N N . GLU A 1 88 ? 12.591 -2.733 -4.286 1.00 98.50 88 GLU A N 1
ATOM 680 C CA . GLU A 1 88 ? 13.194 -3.536 -3.226 1.00 98.50 88 GLU A CA 1
ATOM 681 C C . GLU A 1 88 ? 12.110 -4.322 -2.465 1.00 98.50 88 GLU A C 1
ATOM 683 O O . GLU A 1 88 ? 11.447 -3.803 -1.559 1.00 98.50 88 GLU A O 1
ATOM 688 N N . PRO A 1 89 ? 11.886 -5.600 -2.818 1.00 98.31 89 PRO A N 1
ATOM 689 C CA . PRO A 1 89 ? 10.963 -6.470 -2.101 1.00 98.31 89 PRO A CA 1
ATOM 690 C C . PRO A 1 89 ? 11.459 -6.752 -0.678 1.00 98.31 89 PRO A C 1
ATOM 692 O O . PRO A 1 89 ? 12.541 -7.307 -0.487 1.00 98.31 89 PRO A O 1
ATOM 695 N N . VAL A 1 90 ? 10.639 -6.470 0.336 1.00 97.75 90 VAL A N 1
ATOM 696 C CA . VAL A 1 90 ? 10.948 -6.797 1.735 1.00 97.75 90 VAL A CA 1
ATOM 697 C C . VAL A 1 90 ? 10.125 -7.992 2.222 1.00 97.75 90 VAL A C 1
ATOM 699 O O . VAL A 1 90 ? 9.053 -8.310 1.700 1.00 97.75 90 VAL A O 1
ATOM 702 N N . LYS A 1 91 ? 10.661 -8.724 3.204 1.00 97.50 91 LYS A N 1
ATOM 703 C CA . LYS A 1 91 ? 10.015 -9.924 3.773 1.00 97.50 91 LYS A CA 1
ATOM 704 C C . LYS A 1 91 ? 9.162 -9.621 5.004 1.00 97.50 91 LYS A C 1
ATOM 706 O O . LYS A 1 91 ? 8.309 -10.425 5.356 1.00 97.50 91 LYS A O 1
ATOM 711 N N . THR A 1 92 ? 9.393 -8.480 5.645 1.00 98.38 92 THR A N 1
ATOM 712 C CA . THR A 1 92 ? 8.690 -8.060 6.861 1.00 98.38 92 THR A CA 1
ATOM 713 C C . THR A 1 92 ? 7.379 -7.339 6.542 1.00 98.38 92 THR A C 1
ATOM 715 O O . THR A 1 92 ? 7.136 -6.957 5.396 1.00 98.38 92 THR A O 1
ATOM 718 N N . SER A 1 93 ? 6.534 -7.166 7.557 1.00 98.50 93 SER A N 1
ATOM 719 C CA . SER A 1 93 ? 5.397 -6.245 7.505 1.00 98.50 93 SER A CA 1
ATOM 720 C C . SER A 1 93 ? 5.884 -4.797 7.454 1.00 98.50 93 SER A C 1
ATOM 722 O O . SER A 1 93 ? 6.957 -4.476 7.971 1.00 98.50 93 SER A O 1
ATOM 724 N N . ALA A 1 94 ? 5.070 -3.918 6.879 1.00 98.12 94 ALA A N 1
ATOM 725 C CA . ALA A 1 94 ? 5.275 -2.474 6.934 1.00 98.12 94 ALA A CA 1
ATOM 726 C C . ALA A 1 94 ? 4.057 -1.790 7.549 1.00 98.12 94 ALA A C 1
ATOM 728 O O . ALA A 1 94 ? 2.944 -2.310 7.483 1.00 98.12 94 ALA A O 1
ATOM 729 N N . TYR A 1 95 ? 4.284 -0.619 8.133 1.00 97.38 95 TYR A N 1
ATOM 730 C CA . TYR A 1 95 ? 3.264 0.159 8.823 1.00 97.38 95 TYR A CA 1
ATOM 731 C C . TYR A 1 95 ? 3.248 1.563 8.235 1.00 97.38 95 TYR A C 1
ATOM 733 O O . TYR A 1 95 ? 4.293 2.205 8.130 1.00 97.38 95 TYR A O 1
ATOM 741 N N . ILE A 1 96 ? 2.071 2.025 7.833 1.00 96.94 96 ILE A N 1
ATOM 742 C CA . ILE A 1 96 ? 1.883 3.326 7.195 1.00 96.94 96 ILE A CA 1
ATOM 743 C C . ILE A 1 96 ? 1.077 4.200 8.142 1.00 96.94 96 ILE A C 1
ATOM 745 O O . ILE A 1 96 ? -0.009 3.813 8.563 1.00 96.94 96 ILE A O 1
ATOM 749 N N . ASN A 1 97 ? 1.605 5.381 8.456 1.00 95.69 97 ASN A N 1
ATOM 750 C CA . ASN A 1 97 ? 0.862 6.427 9.148 1.00 95.69 97 ASN A CA 1
ATOM 751 C C . ASN A 1 97 ? 0.009 7.188 8.124 1.00 95.69 97 ASN A C 1
ATOM 753 O O . ASN A 1 97 ? 0.558 7.782 7.195 1.00 95.69 97 ASN A O 1
ATOM 757 N N . LEU A 1 98 ? -1.313 7.196 8.307 1.00 93.81 98 LEU A N 1
ATOM 758 C CA . LEU A 1 98 ? -2.245 7.846 7.377 1.00 93.81 98 LEU A CA 1
ATOM 759 C C . LEU A 1 98 ? -2.020 9.361 7.259 1.00 93.81 98 LEU A C 1
ATOM 761 O O . LEU A 1 98 ? -2.283 9.927 6.205 1.00 93.81 98 LEU A O 1
ATOM 765 N N . ASN A 1 99 ? -1.470 10.009 8.290 1.00 93.69 99 ASN A N 1
ATOM 766 C CA . ASN A 1 99 ? -1.179 11.448 8.274 1.00 93.69 99 ASN A CA 1
ATOM 767 C C . ASN A 1 99 ? 0.079 11.816 7.469 1.00 93.69 99 ASN A C 1
ATOM 769 O O . ASN A 1 99 ? 0.325 12.995 7.229 1.00 93.69 99 ASN A O 1
ATOM 773 N N . ALA A 1 100 ? 0.900 10.831 7.097 1.00 93.12 100 ALA A N 1
ATOM 774 C CA . ALA A 1 100 ? 2.109 11.031 6.295 1.00 93.12 100 ALA A CA 1
ATOM 775 C C . ALA A 1 100 ? 1.922 10.631 4.821 1.00 93.12 100 ALA A C 1
ATOM 777 O O . ALA A 1 100 ? 2.831 10.823 4.012 1.00 93.12 100 ALA A O 1
ATOM 778 N N . LEU A 1 101 ? 0.765 10.055 4.484 1.00 94.75 101 LEU A N 1
ATOM 779 C CA . LEU A 1 101 ? 0.448 9.579 3.146 1.00 94.75 101 LEU A CA 1
ATOM 780 C C . LEU A 1 101 ? 0.046 10.757 2.252 1.00 94.75 101 LEU A C 1
ATOM 782 O O . LEU A 1 101 ? -0.779 11.580 2.642 1.00 94.75 101 LEU A O 1
ATOM 786 N N . VAL A 1 102 ? 0.603 10.820 1.042 1.00 96.06 102 VAL A N 1
ATOM 787 C CA . VAL A 1 102 ? 0.192 11.808 0.035 1.00 96.06 102 VAL A CA 1
ATOM 788 C C . VAL A 1 102 ? -1.117 11.360 -0.612 1.00 96.06 102 VAL A C 1
ATOM 790 O O . VAL A 1 102 ? -2.101 12.093 -0.600 1.00 96.06 102 VAL A O 1
ATOM 793 N N . ASP A 1 103 ? -1.131 10.140 -1.151 1.00 96.81 103 ASP A N 1
ATOM 794 C CA . ASP A 1 103 ? -2.307 9.463 -1.700 1.00 96.81 103 ASP A CA 1
ATOM 795 C C . ASP A 1 103 ? -2.040 7.955 -1.882 1.00 96.81 103 ASP A C 1
ATOM 797 O O . ASP A 1 103 ? -0.961 7.445 -1.558 1.00 96.81 103 ASP A O 1
ATOM 801 N N . ALA A 1 104 ? -3.046 7.225 -2.368 1.00 97.81 104 ALA A N 1
ATOM 802 C CA . ALA A 1 104 ? -2.930 5.812 -2.690 1.00 97.81 104 ALA A CA 1
ATOM 803 C C . ALA A 1 104 ? -3.822 5.410 -3.870 1.00 97.81 104 ALA A C 1
ATOM 805 O O . ALA A 1 104 ? -4.886 5.987 -4.090 1.00 97.81 104 ALA A O 1
ATOM 806 N N . PHE A 1 105 ? -3.393 4.372 -4.585 1.00 98.31 105 PHE A N 1
ATOM 807 C CA . PHE A 1 105 ? -4.093 3.775 -5.721 1.00 98.31 105 PHE A CA 1
ATOM 808 C C . PHE A 1 105 ? -4.214 2.270 -5.494 1.00 98.31 105 PHE A C 1
ATOM 810 O O . PHE A 1 105 ? -3.303 1.658 -4.937 1.00 98.31 105 PHE A O 1
ATOM 817 N N . GLU A 1 106 ? -5.326 1.655 -5.896 1.00 98.31 106 GLU A N 1
ATOM 818 C CA . GLU A 1 106 ? -5.426 0.191 -5.876 1.00 98.31 106 GLU A CA 1
ATOM 819 C C . GLU A 1 106 ? -4.373 -0.398 -6.827 1.00 98.31 106 GLU A C 1
ATOM 821 O O . GLU A 1 106 ? -4.209 0.071 -7.953 1.00 98.31 106 GLU A O 1
ATOM 826 N N . TRP A 1 107 ? -3.621 -1.398 -6.363 1.00 98.69 107 TRP A N 1
ATOM 827 C CA . TRP A 1 107 ? -2.609 -2.073 -7.169 1.00 98.69 107 TRP A CA 1
ATOM 828 C C . TRP A 1 107 ? -3.220 -3.327 -7.789 1.00 98.69 107 TRP A C 1
ATOM 830 O O . TRP A 1 107 ? -3.306 -4.372 -7.144 1.00 98.69 107 TRP A O 1
ATOM 840 N N . CYS A 1 108 ? -3.649 -3.211 -9.045 1.00 98.25 108 CYS A N 1
ATOM 841 C CA . CYS A 1 108 ? -4.332 -4.276 -9.787 1.00 98.25 108 CYS A CA 1
ATOM 842 C C . CYS A 1 108 ? -3.379 -5.221 -10.543 1.00 98.25 108 CYS A C 1
ATOM 844 O O . CYS A 1 108 ? -3.829 -6.083 -11.297 1.00 98.25 108 CYS A O 1
ATOM 846 N N . HIS A 1 109 ? -2.069 -5.067 -10.345 1.00 98.50 109 HIS A N 1
ATOM 847 C CA . HIS A 1 109 ? -1.022 -5.852 -11.001 1.00 98.50 109 HIS A CA 1
ATOM 848 C C . HIS A 1 109 ? -0.428 -6.886 -10.036 1.00 98.50 109 HIS A C 1
ATOM 850 O O . HIS A 1 109 ? -0.627 -6.792 -8.820 1.00 98.50 109 HIS A O 1
ATOM 856 N N . PRO A 1 110 ? 0.354 -7.870 -10.518 1.00 98.50 110 PRO A N 1
ATOM 857 C CA . PRO A 1 110 ? 1.125 -8.734 -9.632 1.00 98.50 110 PRO A CA 1
ATOM 858 C C . PRO A 1 110 ? 2.008 -7.920 -8.679 1.00 98.50 110 PRO A C 1
ATOM 860 O O . PRO A 1 110 ? 2.557 -6.878 -9.045 1.00 98.50 110 PRO A O 1
ATOM 863 N N . LEU A 1 111 ? 2.168 -8.393 -7.441 1.00 98.56 111 LEU A N 1
ATOM 864 C CA . LEU A 1 111 ? 3.072 -7.748 -6.492 1.00 98.56 111 LEU A CA 1
ATOM 865 C C . LEU A 1 111 ? 4.506 -7.757 -7.055 1.00 98.56 111 LEU A C 1
ATOM 867 O O . LEU A 1 111 ? 4.983 -8.812 -7.490 1.00 98.56 111 LEU A O 1
ATOM 871 N N . PRO A 1 112 ? 5.230 -6.628 -7.024 1.00 97.81 112 PRO A N 1
ATOM 872 C CA . PRO A 1 112 ? 6.560 -6.553 -7.608 1.00 97.81 112 PRO A CA 1
ATOM 873 C C . PRO A 1 112 ? 7.574 -7.184 -6.648 1.00 97.81 112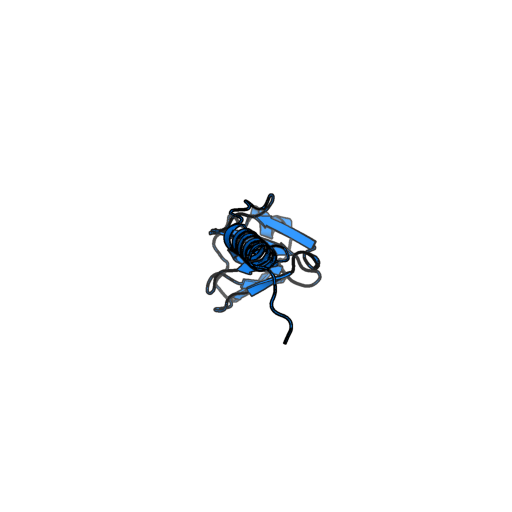 PRO A C 1
ATOM 875 O O . PRO A 1 112 ? 8.096 -6.543 -5.740 1.00 97.81 112 PRO A O 1
ATOM 878 N N . ARG A 1 113 ? 7.805 -8.492 -6.798 1.00 97.81 113 ARG A N 1
ATOM 879 C CA . ARG A 1 113 ? 8.625 -9.308 -5.879 1.00 97.81 113 ARG A CA 1
ATOM 880 C C . ARG A 1 113 ? 10.058 -9.560 -6.352 1.00 97.81 113 ARG A C 1
ATOM 882 O O . ARG A 1 113 ? 10.779 -10.317 -5.707 1.00 97.81 113 ARG A O 1
ATOM 889 N N . LYS A 1 114 ? 10.478 -8.936 -7.452 1.00 97.31 114 LYS A N 1
ATOM 890 C CA . LYS A 1 114 ? 11.844 -9.015 -7.977 1.00 97.31 114 LYS A CA 1
ATOM 891 C C . LYS A 1 114 ? 12.557 -7.687 -7.735 1.00 97.31 114 LYS A C 1
ATOM 893 O O . LYS A 1 114 ? 11.974 -6.642 -7.999 1.00 97.31 114 LYS A O 1
ATOM 898 N N . GLN A 1 115 ? 13.792 -7.750 -7.238 1.00 97.38 115 GLN A N 1
ATOM 899 C CA . GLN A 1 115 ? 14.650 -6.572 -7.141 1.00 97.38 115 GLN A CA 1
ATOM 900 C C . GLN A 1 115 ? 15.072 -6.127 -8.546 1.00 97.38 115 GLN A C 1
ATOM 902 O O . GLN A 1 115 ? 15.514 -6.967 -9.340 1.00 97.38 115 GLN A O 1
ATOM 907 N N . GLN A 1 116 ? 14.917 -4.838 -8.836 1.00 95.25 116 GLN A N 1
ATOM 908 C CA . GLN A 1 116 ? 15.339 -4.186 -10.076 1.00 95.25 116 GLN A CA 1
ATOM 909 C C . GLN A 1 116 ? 15.652 -2.716 -9.829 1.00 95.25 116 GLN A C 1
ATOM 911 O O . GLN A 1 116 ? 15.092 -2.175 -8.847 1.00 95.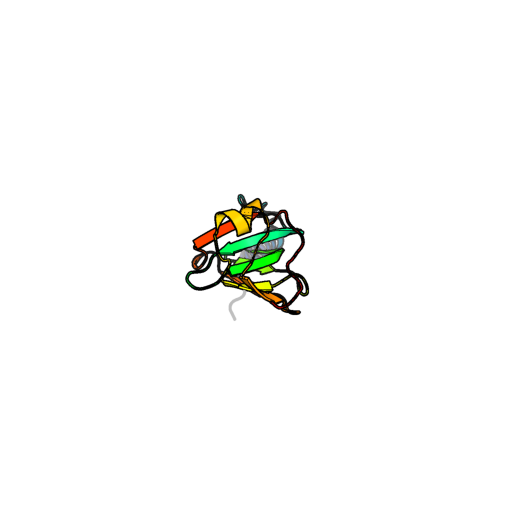25 116 GLN A O 1
#

pLDDT: mean 91.78, std 11.82, range [46.09, 98.75]

Foldseek 3Di:
DDDDDPVVVVVVVVVVCCVVVVPPPPDDDPPDDAQFWKWWDFPQWIKIAGFNDDDPFKTKGDFQLIKIARFQDPPCCCQVVVGGDAIGGGRGIDMDGPVRTPDMDGRPDRRPRDGD

Organism: NCBI:txid1070528